Protein 3WZ3 (pdb70)

Organism: NCBI:txid2492

Structure (mmCIF, N/CA/C/O backbone):
data_3WZ3
#
_entry.id   3WZ3
#
_cell.length_a   67.757
_cell.length_b   67.757
_cell.length_c   73.623
_cell.angle_alpha   90.00
_cell.angle_beta   90.00
_cell.angle_gamma   90.00
#
_symmetry.space_group_name_H-M   'P 43 21 2'
#
loop_
_entity.id
_entity.type
_entity.pdbx_description
1 polymer 'TraM protein'
2 non-polymer 'SULFATE ION'
3 water water
#
loop_
_atom_site.group_PDB
_atom_site.id
_atom_site.type_symbol
_atom_site.label_atom_id
_atom_site.label_alt_id
_atom_site.label_comp_id
_atom_site.label_asym_id
_atom_site.label_entity_id
_atom_site.label_seq_id
_atom_site.pdbx_PDB_ins_code
_atom_site.Cartn_x
_atom_site.Cartn_y
_atom_site.Cartn_z
_atom_site.occupancy
_atom_site.B_iso_or_equiv
_atom_site.auth_seq_id
_atom_site.auth_comp_id
_atom_site.auth_asym_id
_atom_site.auth_atom_id
_atom_site.pdbx_PDB_model_num
ATOM 9 N N . TRP A 1 5 ? 27.292 34.001 26.386 1.00 15.54 91 TRP A N 1
ATOM 10 C CA . TRP A 1 5 ? 25.915 34.491 26.219 1.00 10.00 91 TRP A CA 1
ATOM 11 C C . TRP A 1 5 ? 25.796 35.540 25.113 1.00 8.99 91 TRP A C 1
ATOM 12 O O . TRP A 1 5 ? 25.244 36.627 25.304 1.00 9.84 91 TRP A O 1
ATOM 23 N N . SER A 1 6 ? 26.317 35.195 23.950 1.00 9.22 92 SER A N 1
ATOM 24 C CA . SER A 1 6 ? 26.132 36.037 22.783 1.00 11.19 92 SER A CA 1
ATOM 25 C C . SER A 1 6 ? 24.744 35.795 22.222 1.00 10.24 92 SER A C 1
ATOM 26 O O . SER A 1 6 ? 24.067 34.817 22.587 1.00 8.75 92 SER A O 1
ATOM 29 N N . GLN A 1 7 ? 24.299 36.650 21.310 1.00 10.50 93 GLN A N 1
ATOM 30 C CA . GLN A 1 7 ? 23.001 36.398 20.718 1.00 7.96 93 GLN A CA 1
ATOM 31 C C . GLN A 1 7 ? 22.996 35.109 19.926 1.00 10.68 93 GLN A C 1
ATOM 32 O O . GLN A 1 7 ? 21.966 34.434 19.860 1.00 9.17 93 GLN A O 1
ATOM 38 N N . ASN A 1 8 ? 24.123 34.740 19.337 1.00 8.54 94 ASN A N 1
ATOM 39 C CA . ASN A 1 8 ? 24.183 33.443 18.680 1.00 9.90 94 ASN A CA 1
ATOM 40 C C . ASN A 1 8 ? 24.031 32.262 19.642 1.00 8.47 94 ASN A C 1
ATOM 41 O O . ASN A 1 8 ? 23.386 31.268 19.309 1.00 10.17 94 ASN A O 1
ATOM 46 N N . ASP A 1 9 ? 24.618 32.362 20.831 1.00 8.66 95 ASP A N 1
ATOM 47 C CA . ASP A 1 9 ? 24.420 31.350 21.852 1.00 8.33 95 ASP A CA 1
ATOM 48 C C . ASP A 1 9 ? 22.945 31.238 22.231 1.00 6.67 95 ASP A C 1
ATOM 49 O O . ASP A 1 9 ? 22.404 30.132 22.386 1.00 6.94 95 ASP A O 1
ATOM 54 N N . ALA A 1 10 ? 22.298 32.389 22.391 1.00 6.08 96 ALA A N 1
ATOM 55 C CA . ALA A 1 10 ? 20.876 32.379 22.745 1.00 4.67 96 ALA A CA 1
ATOM 56 C C . ALA A 1 10 ? 20.030 31.819 21.603 1.00 6.45 96 ALA A C 1
ATOM 57 O O . ALA A 1 10 ? 19.091 31.046 21.838 1.00 5.81 96 ALA A O 1
ATOM 67 N N . ALA A 1 12 ? 20.842 29.557 19.407 1.00 6.48 98 ALA A N 1
ATOM 68 C CA . ALA A 1 12 ? 21.033 28.109 19.437 1.00 7.07 98 ALA A CA 1
ATOM 69 C C . ALA A 1 12 ? 20.252 27.458 20.596 1.00 7.29 98 ALA A C 1
ATOM 70 O O . ALA A 1 12 ? 19.657 26.403 20.426 1.00 7.49 98 ALA A O 1
ATOM 72 N N . PHE A 1 13 ? 20.238 28.095 21.766 1.00 5.18 99 PHE A N 1
ATOM 73 C CA . PHE A 1 13 ? 19.473 27.588 22.909 1.00 6.83 99 PHE A CA 1
ATOM 74 C C . PHE A 1 13 ? 17.995 27.463 22.521 1.00 5.87 99 PHE A C 1
ATOM 75 O O . PHE A 1 13 ? 17.351 26.460 22.798 1.00 6.54 99 PHE A O 1
ATOM 83 N N . GLY A 1 14 ? 17.453 28.478 21.853 1.00 5.11 100 GLY A N 1
ATOM 84 C CA . GLY A 1 14 ? 16.058 28.437 21.457 1.00 5.90 100 GLY A CA 1
ATOM 85 C C . GLY A 1 14 ? 15.753 27.390 20.412 1.00 6.36 100 GLY A C 1
ATOM 86 O O . GLY A 1 14 ? 14.729 26.706 20.504 1.00 7.05 100 GLY A O 1
ATOM 87 N N . SER A 1 15 ? 16.621 27.247 19.417 1.00 6.64 101 SER A N 1
ATOM 88 C CA . SER A 1 15 ? 16.339 26.250 18.381 1.00 7.54 101 SER A CA 1
ATOM 89 C C . SER A 1 15 ? 16.458 24.837 18.942 1.00 8.77 101 SER A C 1
ATOM 90 O O . SER A 1 15 ? 15.673 23.958 18.563 1.00 10.70 101 SER A O 1
ATOM 93 N N . GLN A 1 16 ? 17.403 24.624 19.849 1.00 6.72 102 GLN A N 1
ATOM 94 C CA . GLN A 1 16 ? 17.539 23.326 20.521 1.00 9.22 102 GLN A CA 1
ATOM 95 C C . GLN A 1 16 ? 16.287 23.015 21.337 1.00 7.92 102 GLN A C 1
ATOM 96 O O . GLN A 1 16 ? 15.776 21.887 21.302 1.00 8.69 102 GLN A O 1
ATOM 102 N N . ALA A 1 17 ? 15.775 24.006 22.063 1.00 6.64 103 ALA A N 1
ATOM 103 C CA . ALA A 1 17 ? 14.548 23.824 22.826 1.00 6.33 103 ALA A CA 1
ATOM 104 C C . ALA A 1 17 ? 13.377 23.459 21.936 1.00 7.19 103 ALA A C 1
ATOM 105 O O . ALA A 1 17 ? 12.603 22.566 22.276 1.00 7.72 103 ALA A O 1
ATOM 107 N N . LEU A 1 18 ? 13.216 24.155 20.810 1.00 6.67 104 LEU A N 1
ATOM 108 C CA . LEU A 1 18 ? 12.115 23.838 19.903 1.00 6.23 104 LEU A CA 1
ATOM 109 C C . LEU A 1 18 ? 12.233 22.425 19.347 1.00 9.00 104 LEU A C 1
ATOM 110 O O . LEU A 1 18 ? 11.228 21.718 19.218 1.00 9.86 104 LEU A O 1
ATOM 115 N N . ALA A 1 19 ? 13.447 22.007 19.008 1.00 7.51 105 ALA A N 1
ATOM 116 C CA . ALA A 1 19 ? 13.638 20.646 18.495 1.00 9.75 105 ALA A CA 1
ATOM 117 C C . ALA A 1 19 ? 13.171 19.612 19.510 1.00 9.50 105 ALA A C 1
ATOM 118 O O . ALA A 1 19 ? 12.457 18.653 19.182 1.00 11.94 105 ALA A O 1
ATOM 120 N N . THR A 1 20 ? 13.582 19.784 20.755 1.00 8.89 106 THR A N 1
ATOM 121 C CA . THR A 1 20 ? 13.182 18.867 21.809 1.00 9.61 106 THR A CA 1
ATOM 122 C C . THR A 1 20 ? 11.690 18.957 22.106 1.00 9.46 106 THR A C 1
ATOM 123 O O . THR A 1 20 ? 11.027 17.938 22.341 1.00 10.59 106 THR A O 1
ATOM 127 N N . ALA A 1 21 ? 11.144 20.173 22.094 1.00 6.61 107 ALA A N 1
ATOM 128 C CA . ALA A 1 21 ? 9.768 20.379 22.496 1.00 6.38 107 ALA A CA 1
ATOM 129 C C . ALA A 1 21 ? 8.763 19.705 21.571 1.00 8.30 107 ALA A C 1
ATOM 130 O O . ALA A 1 21 ? 7.703 19.269 22.017 1.00 6.93 107 ALA A O 1
ATOM 132 N N . PHE A 1 22 ? 9.093 19.625 20.283 1.00 7.07 108 PHE A N 1
ATOM 133 C CA . PHE A 1 22 ? 8.110 19.191 19.301 1.00 5.37 108 PHE A CA 1
ATOM 134 C C . PHE A 1 22 ? 8.479 17.922 18.541 1.00 6.24 108 PHE A C 1
ATOM 135 O O . PHE A 1 22 ? 7.856 17.591 17.548 1.00 6.41 108 PHE A O 1
ATOM 143 N N . ASN A 1 23 ? 9.453 17.185 19.067 1.00 6.53 109 ASN A N 1
ATOM 144 C CA . ASN A 1 23 ? 9.709 15.807 18.652 1.00 6.79 109 ASN A CA 1
ATOM 145 C C . ASN A 1 23 ? 9.427 14.865 19.807 1.00 7.26 109 ASN A C 1
ATOM 146 O O . ASN A 1 23 ? 10.247 14.700 20.697 1.00 9.65 109 ASN A O 1
ATOM 151 N N . LEU A 1 24 ? 8.234 14.283 19.783 1.00 7.03 110 LEU A N 1
ATOM 152 C CA . LEU A 1 24 ? 7.706 13.538 20.916 1.00 6.41 110 LEU A CA 1
ATOM 153 C C . LEU A 1 24 ? 7.327 12.132 20.491 1.00 9.09 110 LEU A C 1
ATOM 154 O O . LEU A 1 24 ? 6.799 11.901 19.394 1.00 9.17 110 LEU A O 1
ATOM 159 N N . ASP A 1 25 ? 7.585 11.196 21.393 1.00 8.29 111 ASP A N 1
ATOM 160 C CA . ASP A 1 25 ? 7.342 9.782 21.137 1.00 9.19 111 ASP A CA 1
ATOM 161 C C . ASP A 1 25 ? 6.023 9.344 21.778 1.00 7.50 111 ASP A C 1
ATOM 162 O O . ASP A 1 25 ? 5.721 9.739 22.905 1.00 8.12 111 ASP A O 1
ATOM 167 N N . PHE A 1 26 ? 5.244 8.501 21.090 1.00 9.45 112 PHE A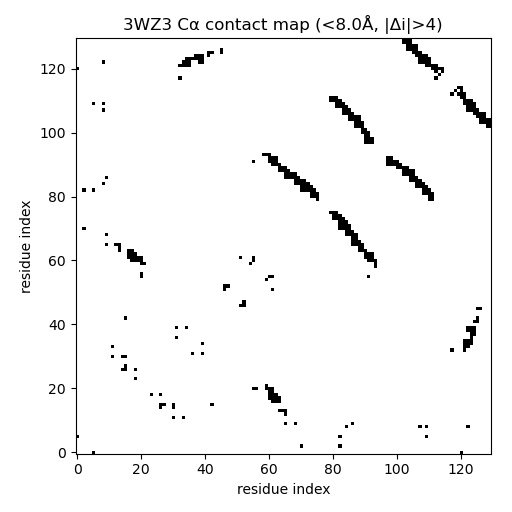 N 1
ATOM 168 C CA . PHE A 1 26 ? 3.922 8.152 21.629 1.00 9.44 112 PHE A CA 1
ATOM 169 C C . PHE A 1 26 ? 3.961 7.391 22.958 1.00 10.02 112 PHE A C 1
ATOM 170 O O . PHE A 1 26 ? 2.979 7.405 23.703 1.00 12.19 112 PHE A O 1
ATOM 178 N N . VAL A 1 27 ? 5.097 6.754 23.256 1.00 8.55 113 VAL A N 1
ATOM 179 C CA . VAL A 1 27 ? 5.264 6.078 24.534 1.00 8.84 113 VAL A CA 1
ATOM 180 C C . VAL A 1 27 ? 5.846 7.017 25.595 1.00 9.69 113 VAL A C 1
ATOM 181 O O . VAL A 1 27 ? 5.321 7.096 26.706 1.00 12.64 113 VAL A O 1
ATOM 185 N N . HIS A 1 28 ? 6.908 7.750 25.245 1.00 6.55 114 HIS A N 1
ATOM 186 C CA . HIS A 1 28 ? 7.680 8.486 26.239 1.00 6.21 114 HIS A CA 1
ATOM 187 C C . HIS A 1 28 ? 7.420 9.981 26.306 1.00 7.53 114 HIS A C 1
ATOM 188 O O . HIS A 1 28 ? 8.120 10.679 27.023 1.00 7.98 114 HIS A O 1
ATOM 195 N N . TYR A 1 29 ? 6.400 10.452 25.590 1.00 7.50 115 TYR A N 1
ATOM 196 C CA . TYR A 1 29 ? 6.153 11.906 25.515 1.00 6.46 115 TYR A CA 1
ATOM 197 C C . TYR A 1 29 ? 6.036 12.627 26.872 1.00 8.73 115 TYR A C 1
ATOM 198 O O . TYR A 1 29 ? 6.530 13.749 27.024 1.00 8.36 115 TYR A O 1
ATOM 207 N N . ARG A 1 30 ? 5.418 12.007 27.872 1.00 9.58 116 ARG A N 1
ATOM 208 C CA . ARG A 1 30 ? 5.297 12.682 29.178 1.00 8.21 116 ARG A CA 1
ATOM 209 C C . ARG A 1 30 ? 6.651 12.931 29.828 1.00 9.70 116 ARG A C 1
ATOM 210 O O . ARG A 1 30 ? 6.892 13.979 30.444 1.00 11.64 116 ARG A O 1
ATOM 218 N N . SER A 1 31 ? 7.552 11.969 29.691 1.00 8.06 117 SER A N 1
ATOM 219 C CA . SER A 1 31 ? 8.877 12.073 30.262 1.00 8.50 117 SER A CA 1
ATOM 220 C C . SER A 1 31 ? 9.730 13.060 29.448 1.00 8.98 117 SER A C 1
ATOM 221 O O . SER A 1 31 ? 10.519 13.832 29.998 1.00 9.11 117 SER A O 1
ATOM 224 N N . GLN A 1 32 ? 9.544 13.051 28.135 1.00 6.52 118 GLN A N 1
ATOM 225 C CA . GLN A 1 32 ? 10.226 14.033 27.299 1.00 7.05 118 GLN A CA 1
ATOM 226 C C . GLN A 1 32 ? 9.812 15.437 27.689 1.00 8.10 118 GLN A C 1
ATOM 227 O O . GLN A 1 32 ? 10.660 16.321 27.846 1.00 9.12 118 GLN A O 1
ATOM 233 N N . ILE A 1 33 ? 8.510 15.642 27.855 1.00 7.84 119 ILE A N 1
ATOM 234 C CA . ILE A 1 33 ? 8.005 16.974 28.219 1.00 8.99 119 ILE A CA 1
ATOM 235 C C . ILE A 1 33 ? 8.523 17.449 29.580 1.00 7.90 119 ILE A C 1
ATOM 236 O O . ILE A 1 33 ? 9.056 18.568 29.696 1.00 9.18 119 ILE A O 1
ATOM 241 N N . SER A 1 34 ? 8.437 16.628 30.616 1.00 8.12 120 SER A N 1
ATOM 242 C CA A SER A 1 34 ? 8.922 17.032 31.931 0.50 8.04 120 SER A CA 1
ATOM 243 C CA B SER A 1 34 ? 8.921 17.030 31.923 0.50 8.03 120 SER A CA 1
ATOM 244 C C . SER A 1 34 ? 10.416 17.343 31.914 1.00 10.57 120 SER A C 1
ATOM 245 O O . SER A 1 34 ? 10.872 18.250 32.603 1.00 9.88 120 SER A O 1
ATOM 250 N N . SER A 1 35 ? 11.172 16.603 31.105 1.00 10.60 121 SER A N 1
ATOM 251 C CA . SER A 1 35 ? 12.620 16.790 31.011 1.00 9.70 121 SER A CA 1
ATOM 252 C C . SER A 1 35 ? 12.991 18.125 30.369 1.00 9.80 121 SER A C 1
ATOM 253 O O . SER A 1 35 ? 14.128 18.552 30.473 1.00 9.94 121 SER A O 1
ATOM 256 N N . LEU A 1 36 ? 12.031 18.791 29.724 1.00 9.15 122 LEU A N 1
ATOM 257 C CA . LEU A 1 36 ? 12.287 20.068 29.047 1.00 9.57 122 LEU A CA 1
ATOM 258 C C . LEU A 1 36 ? 12.143 21.264 29.984 1.00 7.34 122 LEU A C 1
ATOM 259 O O . LEU A 1 36 ? 1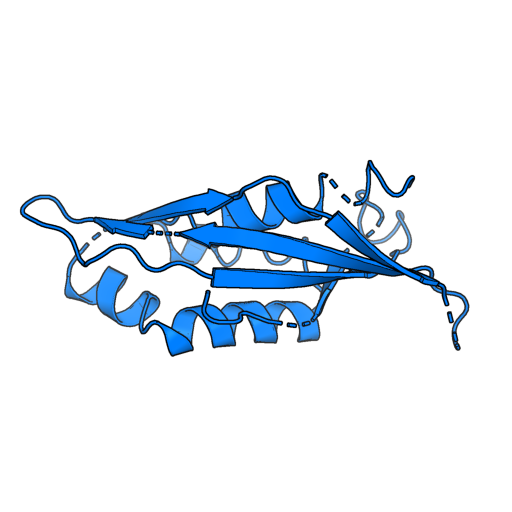2.535 22.391 29.659 1.00 6.66 122 LEU A O 1
ATOM 264 N N . SER A 1 37 ? 11.573 21.042 31.161 1.00 6.89 123 SER A N 1
ATOM 265 C CA A SER A 1 37 ? 11.297 22.133 32.093 0.50 6.57 123 SER A CA 1
ATOM 266 C CA B SER A 1 37 ? 11.283 22.176 32.020 0.50 6.56 123 SER A CA 1
ATOM 267 C C . SER A 1 37 ? 12.503 23.049 32.386 1.00 7.68 123 SER A C 1
ATOM 268 O O . SER A 1 37 ? 12.345 24.256 32.546 1.00 5.46 123 SER A O 1
ATOM 273 N N . PRO A 1 38 ? 13.731 22.470 32.473 1.00 6.27 124 PRO A N 1
ATOM 274 C CA . PRO A 1 38 ? 14.864 23.359 32.782 1.00 6.57 124 PRO A CA 1
ATOM 275 C C . PRO A 1 38 ? 15.108 24.437 31.729 1.00 5.63 124 PRO A C 1
ATOM 276 O O . PRO A 1 38 ? 15.792 25.445 32.015 1.00 6.50 124 PRO A O 1
ATOM 280 N N . ARG A 1 39 ? 14.573 24.258 30.527 1.00 5.27 125 ARG A N 1
ATOM 281 C CA . ARG A 1 39 ? 14.802 25.234 29.451 1.00 5.34 125 ARG A CA 1
ATOM 282 C C . ARG A 1 39 ? 13.839 26.413 29.543 1.00 5.17 125 ARG A C 1
ATOM 283 O O . ARG A 1 39 ? 13.956 27.368 28.768 1.00 5.06 125 ARG A O 1
ATOM 291 N N . PHE A 1 40 ? 12.898 26.372 30.485 1.00 4.84 126 PHE A N 1
ATOM 292 C CA . PHE A 1 40 ? 11.809 27.364 30.550 1.00 4.89 126 PHE A CA 1
ATOM 293 C C . PHE A 1 40 ? 11.661 27.945 31.946 1.00 5.70 126 PHE A C 1
ATOM 294 O O . PHE A 1 40 ? 11.938 27.244 32.924 1.00 6.83 126 PHE A O 1
ATOM 302 N N . SER A 1 41 ? 11.203 29.196 32.061 1.00 4.47 127 SER A N 1
ATOM 303 C CA . SER A 1 41 ? 10.579 29.609 33.310 1.00 5.25 127 SER A CA 1
ATOM 304 C C . SER A 1 41 ? 9.187 28.971 33.341 1.00 5.86 127 SER A C 1
ATOM 305 O O . SER A 1 41 ? 8.681 28.507 32.318 1.00 5.13 127 SER A O 1
ATOM 308 N N . ASP A 1 42 ? 8.519 29.004 34.489 1.00 7.22 128 ASP A N 1
ATOM 309 C CA . ASP A 1 42 ? 7.203 28.376 34.537 1.00 7.39 128 ASP A CA 1
ATOM 310 C C . ASP A 1 42 ? 6.180 29.116 33.663 1.00 6.49 128 ASP A C 1
ATOM 311 O O . ASP A 1 42 ? 5.306 28.491 33.058 1.00 6.34 128 ASP A O 1
ATOM 316 N N . GLU A 1 43 ? 6.289 30.444 33.564 1.00 7.26 129 GLU A N 1
ATOM 317 C CA . GLU A 1 43 ? 5.444 31.177 32.616 1.00 9.22 129 GLU A CA 1
ATOM 318 C C . GLU A 1 43 ? 5.761 30.813 31.163 1.00 6.78 129 GLU A C 1
ATOM 319 O O . GLU A 1 43 ? 4.856 30.726 30.318 1.00 8.30 129 GLU A O 1
ATOM 325 N N . GLY A 1 44 ? 7.031 30.588 30.856 1.00 4.89 130 GLY A N 1
ATOM 326 C CA . GLY A 1 44 ? 7.416 30.170 29.528 1.00 7.32 130 GLY A CA 1
ATOM 327 C C . GLY A 1 44 ? 6.822 28.807 29.206 1.00 6.59 130 GLY A C 1
ATOM 328 O O . GLY A 1 44 ? 6.314 28.567 28.107 1.00 6.79 130 GLY A O 1
ATOM 329 N N . PHE A 1 45 ? 6.889 27.904 30.182 1.00 5.33 131 PHE A N 1
ATOM 330 C CA . PHE A 1 45 ? 6.401 26.548 29.986 1.00 4.92 131 PHE A CA 1
ATOM 331 C C . PHE A 1 45 ? 4.887 26.556 29.712 1.00 4.52 131 PHE A C 1
ATOM 332 O O . PHE A 1 45 ? 4.389 25.740 28.940 1.00 5.05 131 PHE A O 1
ATOM 340 N N . ALA A 1 46 ? 4.168 27.481 30.332 1.00 5.39 132 ALA A N 1
ATOM 341 C CA . ALA A 1 46 ? 2.745 27.620 30.042 1.00 6.96 132 ALA A CA 1
ATOM 342 C C . ALA A 1 46 ? 2.483 27.896 28.574 1.00 6.51 132 ALA A C 1
ATOM 343 O O . ALA A 1 46 ? 1.474 27.427 28.026 1.00 6.93 132 ALA A O 1
ATOM 345 N N . GLY A 1 47 ? 3.358 28.655 27.916 1.00 5.85 133 GLY A N 1
ATOM 346 C CA . GLY A 1 47 ? 3.199 28.903 26.493 1.00 5.68 133 GLY A CA 1
ATOM 347 C C . GLY A 1 47 ? 3.407 27.652 25.657 1.00 6.61 133 GLY A C 1
ATOM 348 O O . GLY A 1 47 ? 2.739 27.470 24.633 1.00 7.13 133 GLY A O 1
ATOM 349 N N . TYR A 1 48 ? 4.327 26.794 26.077 1.00 6.25 134 TYR A N 1
ATOM 350 C CA . TYR A 1 48 ? 4.507 25.490 25.430 1.00 5.43 134 TYR A CA 1
ATOM 351 C C . TYR A 1 48 ? 3.247 24.625 25.615 1.00 6.57 134 TYR A C 1
ATOM 352 O O . TYR A 1 48 ? 2.755 24.033 24.666 1.00 5.51 134 TYR A O 1
ATOM 361 N N . VAL A 1 49 ? 2.715 24.565 26.834 1.00 5.83 135 VAL A N 1
ATOM 362 C CA . VAL A 1 49 ? 1.516 23.779 27.092 1.00 6.14 135 VAL A CA 1
ATOM 363 C C . VAL A 1 49 ? 0.358 24.306 26.242 1.00 6.76 135 VAL A C 1
ATOM 364 O O . VAL A 1 49 ? -0.394 23.516 25.662 1.00 8.04 135 VAL A O 1
ATOM 368 N N . ASN A 1 50 ? 0.212 25.628 26.148 1.00 6.98 136 ASN A N 1
ATOM 369 C CA . ASN A 1 50 ? -0.797 26.227 25.272 1.00 7.65 136 ASN A CA 1
ATOM 370 C C . ASN A 1 50 ? -0.630 25.812 23.814 1.00 9.00 136 ASN A C 1
ATOM 371 O O . ASN A 1 50 ? -1.634 25.514 23.145 1.00 9.59 136 ASN A O 1
ATOM 376 N N . ALA A 1 51 ? 0.610 25.804 23.318 1.00 8.42 137 ALA A N 1
ATOM 377 C CA . ALA A 1 51 ? 0.871 25.415 21.931 1.00 9.12 137 ALA A CA 1
ATOM 378 C C . ALA A 1 51 ? 0.487 23.950 21.675 1.00 8.35 137 ALA A C 1
ATOM 379 O O . ALA A 1 51 ? -0.086 23.612 20.625 1.00 9.73 137 ALA A O 1
ATOM 381 N N . LEU A 1 52 ? 0.791 23.075 22.632 1.00 6.65 138 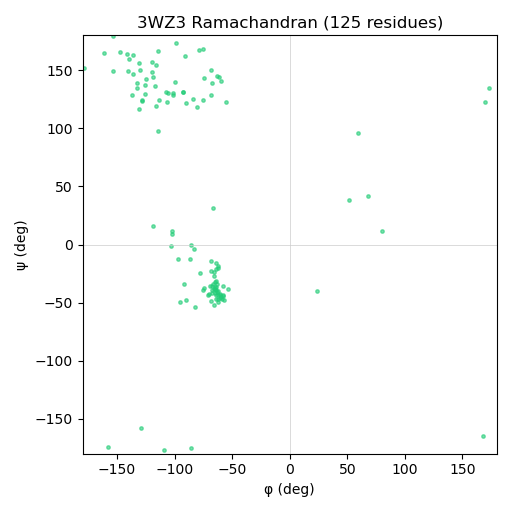LEU A N 1
ATOM 382 C CA . LEU A 1 52 ? 0.398 21.680 22.501 1.00 6.91 138 LEU A CA 1
ATOM 383 C C . LEU A 1 52 ? -1.134 21.587 22.448 1.00 8.07 138 LEU A C 1
ATOM 384 O O . LEU A 1 52 ? -1.689 20.909 21.583 1.00 10.83 138 LEU A O 1
ATOM 389 N N . GLN A 1 53 ? -1.819 22.281 23.349 1.00 7.34 139 GLN A N 1
ATOM 390 C CA . GLN A 1 53 ? -3.286 22.219 23.390 1.00 9.28 139 GLN A CA 1
ATOM 391 C C . GLN A 1 53 ? -3.927 22.785 22.127 1.00 9.20 139 GLN A C 1
ATOM 392 O O . GLN A 1 53 ? -4.952 22.272 21.633 1.00 9.65 139 GLN A O 1
ATOM 398 N N . ALA A 1 54 ? -3.336 23.835 21.575 1.00 7.65 140 ALA A N 1
ATOM 399 C CA . ALA A 1 54 ? -3.960 24.486 20.426 1.00 9.27 140 ALA A CA 1
ATOM 400 C C . ALA A 1 54 ? -3.999 23.570 19.210 1.00 9.62 140 ALA A C 1
ATOM 401 O O . ALA A 1 54 ? -4.864 23.740 18.345 1.00 14.81 140 ALA A O 1
ATOM 403 N N . SER A 1 55 ? -3.053 22.637 19.131 1.00 9.14 141 SER A N 1
ATOM 404 C CA . SER A 1 55 ? -3.050 21.622 18.072 1.00 8.88 141 SER A CA 1
ATOM 405 C C . SER A 1 55 ? -3.546 20.252 18.534 1.00 11.55 141 SER A C 1
ATOM 406 O O . SER A 1 55 ? -3.378 19.265 17.819 1.00 12.49 141 SER A O 1
ATOM 409 N N . ASN A 1 56 ? -4.139 20.202 19.724 1.00 9.52 142 ASN A N 1
ATOM 410 C CA . ASN A 1 56 ? -4.659 18.959 20.286 1.00 8.94 142 ASN A CA 1
ATOM 411 C C . ASN A 1 56 ? -3.620 17.845 20.263 1.00 8.44 142 ASN A C 1
ATOM 412 O O . ASN A 1 56 ? -3.938 16.674 20.033 1.00 9.69 142 ASN A O 1
ATOM 417 N N . ILE A 1 57 ? -2.365 18.197 20.533 1.00 8.56 143 ILE A N 1
ATOM 418 C CA . ILE A 1 57 ? -1.276 17.223 20.424 1.00 8.23 143 ILE A CA 1
ATOM 419 C C . ILE A 1 57 ? -1.338 16.073 21.412 1.00 10.20 143 ILE A C 1
ATOM 420 O O . ILE A 1 57 ? -1.243 14.919 21.009 1.00 8.43 143 ILE A O 1
ATOM 425 N N . LEU A 1 58 ? -1.471 16.374 22.698 1.00 7.87 144 LEU A N 1
ATOM 426 C CA . LEU A 1 58 ? -1.354 15.335 23.710 1.00 8.99 144 LEU A CA 1
ATOM 427 C C . LEU A 1 58 ? -2.470 14.317 23.588 1.00 10.31 144 LEU A C 1
ATOM 428 O O . LEU A 1 58 ? -2.227 13.124 23.713 1.00 10.81 144 LEU A O 1
ATOM 433 N N . GLU A 1 59 ? -3.688 14.789 23.345 1.00 10.32 145 GLU A N 1
ATOM 434 C CA . GLU A 1 59 ? -4.806 13.870 23.203 1.00 14.15 145 GLU A CA 1
ATOM 435 C C . GLU A 1 59 ? -4.641 13.001 21.976 1.00 11.06 145 GLU A C 1
ATOM 436 O O . GLU A 1 59 ? -4.958 11.819 22.009 1.00 13.23 145 GLU A O 1
ATOM 442 N N . THR A 1 60 ? -4.135 13.571 20.886 1.00 8.78 146 THR A N 1
ATOM 443 C CA . THR A 1 60 ? -3.947 12.799 19.660 1.00 7.54 146 THR A CA 1
ATOM 444 C C . THR A 1 60 ? -2.816 11.781 19.813 1.00 11.27 146 THR A C 1
ATOM 445 O O . THR A 1 60 ? -2.940 10.632 19.382 1.00 10.65 146 THR A O 1
ATOM 449 N N . ILE A 1 61 ? -1.713 12.186 20.432 1.00 9.64 147 ILE A N 1
ATOM 450 C CA . ILE A 1 61 ? -0.624 11.259 20.709 1.00 9.27 147 ILE A CA 1
ATOM 451 C C . ILE A 1 61 ? -1.142 10.091 21.539 1.00 9.87 147 ILE A C 1
ATOM 452 O O . ILE A 1 61 ? -0.880 8.925 21.206 1.00 13.24 147 ILE A O 1
ATOM 457 N N . LYS A 1 62 ? -1.883 10.392 22.597 1.00 11.50 148 LYS A N 1
ATOM 458 C CA . LYS A 1 62 ? -2.357 9.340 23.503 1.00 14.16 148 LYS A CA 1
ATOM 459 C C . LYS A 1 62 ? -3.393 8.431 22.854 1.00 15.74 148 LYS A C 1
ATOM 460 O O . LYS A 1 62 ? -3.289 7.204 22.926 1.00 19.29 148 LYS A O 1
ATOM 466 N N . LYS A 1 63 ? -4.393 9.023 22.223 1.00 12.61 149 LYS A N 1
ATOM 467 C CA . LYS A 1 63 ? -5.494 8.232 21.682 1.00 14.78 149 LYS A CA 1
ATOM 468 C C . LYS A 1 63 ? -5.134 7.489 20.409 1.00 15.92 149 LYS A C 1
ATOM 469 O O . LYS A 1 63 ? -5.541 6.335 20.229 1.00 16.08 149 LYS A O 1
ATOM 475 N N . GLU A 1 64 ? -4.363 8.130 19.535 1.00 13.14 150 GLU A N 1
ATOM 476 C CA . GLU A 1 64 ? -4.080 7.565 18.215 1.00 11.82 150 GLU A CA 1
ATOM 477 C C . GLU A 1 64 ? -2.697 6.952 18.069 1.00 13.01 150 GLU A C 1
ATOM 478 O O . GLU A 1 64 ? -2.354 6.421 16.999 1.00 12.91 150 GLU A O 1
ATOM 484 N N . LYS A 1 65 ? -1.910 7.020 19.140 1.00 10.46 151 LYS A N 1
ATOM 485 C CA . LYS A 1 65 ? -0.599 6.365 19.167 1.00 11.51 151 LYS A CA 1
ATOM 486 C C . LYS A 1 65 ? 0.289 6.903 18.058 1.00 12.40 151 LYS A C 1
ATOM 487 O O . LYS A 1 65 ? 0.899 6.153 17.285 1.00 15.20 151 LYS A O 1
ATOM 501 N N . ASN A 1 67 ? 3.388 9.671 16.857 1.00 10.51 153 ASN A N 1
ATOM 502 C CA . ASN A 1 67 ? 4.515 10.479 17.274 1.00 8.75 153 ASN A CA 1
ATOM 503 C C . ASN A 1 67 ? 4.326 11.878 16.720 1.00 9.09 153 ASN A C 1
ATOM 504 O O . ASN A 1 67 ? 3.627 12.059 15.727 1.00 11.29 153 ASN A O 1
ATOM 509 N N . LEU A 1 68 ? 4.944 12.865 17.360 1.00 7.52 154 LEU A N 1
ATOM 510 C CA . LEU A 1 68 ? 5.016 14.210 16.796 1.00 7.22 154 LEU A CA 1
ATOM 511 C C . LEU A 1 68 ? 6.423 14.429 16.284 1.00 7.59 154 LEU A C 1
ATOM 512 O O . LEU A 1 68 ? 7.390 14.163 17.000 1.00 7.85 154 LEU A O 1
ATOM 517 N N . THR A 1 69 ? 6.538 14.898 15.044 1.00 8.08 155 THR A N 1
ATOM 518 C CA . THR A 1 69 ? 7.825 15.220 14.453 1.00 9.34 155 THR A CA 1
ATOM 519 C C . THR A 1 69 ? 7.822 16.694 14.084 1.00 8.56 155 THR A C 1
ATOM 520 O O . THR A 1 69 ? 6.781 17.253 13.769 1.00 8.98 155 THR A O 1
ATOM 524 N N . ALA A 1 70 ? 8.984 17.327 14.146 1.00 7.76 156 ALA A N 1
ATOM 525 C CA . ALA A 1 70 ? 9.061 18.741 13.793 1.00 7.71 156 ALA A CA 1
ATOM 526 C C . ALA A 1 70 ? 10.434 19.126 13.312 1.00 7.76 156 ALA A C 1
ATOM 527 O O . ALA A 1 70 ? 11.445 18.584 13.780 1.00 10.00 156 ALA A O 1
ATOM 529 N N . THR A 1 71 ? 10.448 20.109 12.417 1.00 9.07 157 THR A N 1
ATOM 530 C CA . THR A 1 71 ? 11.690 20.675 11.917 1.00 10.17 157 THR A CA 1
ATOM 531 C C . THR A 1 71 ? 11.650 22.180 12.132 1.00 8.83 157 THR A C 1
ATOM 532 O O . THR A 1 71 ? 10.681 22.834 11.760 1.00 9.58 157 THR A O 1
ATOM 536 N N . THR A 1 72 ? 12.712 22.712 12.730 1.00 9.64 158 THR A N 1
ATOM 537 C CA . THR A 1 72 ? 12.827 24.145 12.992 1.00 9.42 158 THR A CA 1
ATOM 538 C C . THR A 1 72 ? 13.730 24.754 11.938 1.00 12.12 158 THR A C 1
ATOM 539 O O . THR A 1 72 ? 14.841 24.258 11.696 1.00 12.86 158 THR A O 1
ATOM 543 N N . GLY A 1 73 ? 13.248 25.820 11.299 1.00 9.74 159 GLY A N 1
ATOM 544 C CA . GLY A 1 73 ? 14.021 26.493 10.270 1.00 12.09 159 GLY A CA 1
ATOM 545 C C . GLY A 1 73 ? 14.961 27.519 10.847 1.00 12.09 159 GLY A C 1
ATOM 546 O O . GLY A 1 73 ? 15.103 27.678 12.059 1.00 12.96 159 GLY A O 1
ATOM 547 N N . ALA A 1 74 ? 15.621 28.243 9.956 1.00 12.76 160 ALA A N 1
ATOM 548 C CA . ALA A 1 74 ? 16.529 29.279 10.405 1.00 13.48 160 ALA A CA 1
ATOM 549 C C . ALA A 1 74 ? 15.756 30.427 11.048 1.00 11.75 160 ALA A C 1
ATOM 550 O O . ALA A 1 74 ? 14.831 30.975 10.472 1.00 13.90 160 ALA A O 1
ATOM 552 N N . GLY A 1 75 ? 16.177 30.784 12.245 1.00 10.89 161 GLY A N 1
ATOM 553 C CA . GLY A 1 75 ? 15.516 31.821 13.004 1.00 12.58 161 GLY A CA 1
ATOM 554 C C . GLY A 1 75 ? 16.224 33.150 12.894 1.00 8.75 161 GLY A C 1
ATOM 555 O O . GLY A 1 75 ? 17.288 33.267 12.282 1.00 9.89 161 GLY A O 1
ATOM 556 N N . VAL A 1 76 ? 15.586 34.162 13.466 1.00 6.13 162 VAL A N 1
ATOM 557 C CA . VAL A 1 76 ? 16.133 35.517 13.480 1.00 6.13 162 VAL A CA 1
ATOM 558 C C . VAL A 1 76 ? 15.883 36.206 14.818 1.00 7.27 162 VAL A C 1
ATOM 559 O O . VAL A 1 76 ? 14.875 35.942 15.502 1.00 6.72 162 VAL A O 1
ATOM 563 N N . LEU A 1 77 ? 16.797 37.091 15.196 1.00 7.26 163 LEU A N 1
ATOM 564 C CA . LEU A 1 77 ? 16.585 37.982 16.324 1.00 5.98 163 LEU A CA 1
ATOM 565 C C . LEU A 1 77 ? 15.628 39.107 15.951 1.00 6.67 163 LEU A C 1
ATOM 566 O O . LEU A 1 77 ? 15.843 39.820 14.951 1.00 8.77 163 LEU A O 1
ATOM 571 N N . VAL A 1 78 ? 14.557 39.252 16.718 1.00 4.75 164 VAL A N 1
ATOM 572 C CA . VAL A 1 78 ? 13.642 40.380 16.560 1.00 6.25 164 VAL A CA 1
ATOM 573 C C . VAL A 1 78 ? 14.207 41.595 17.301 1.00 7.11 164 VAL A C 1
ATOM 574 O O . VAL A 1 78 ? 14.399 42.658 16.704 1.00 8.37 164 VAL A O 1
ATOM 578 N N . ARG A 1 79 ? 14.511 41.427 18.584 1.00 6.10 165 ARG A N 1
ATOM 579 C CA . ARG A 1 79 ? 15.029 42.502 19.420 1.00 5.33 165 ARG A CA 1
ATOM 580 C C . ARG A 1 79 ? 15.687 41.908 20.650 1.00 5.39 165 ARG A C 1
ATOM 581 O O . ARG A 1 79 ? 15.514 40.717 20.961 1.00 6.48 165 ARG A O 1
ATOM 589 N N . GLN A 1 80 ? 16.463 42.728 21.338 1.00 5.34 166 GLN A N 1
ATOM 590 C CA . GLN A 1 80 ? 17.073 42.337 22.592 1.00 5.14 166 GLN A CA 1
ATOM 591 C C . GLN A 1 80 ? 17.162 43.566 23.458 1.00 6.71 166 GLN A C 1
ATOM 592 O O . GLN A 1 80 ? 16.993 44.690 22.972 1.00 9.28 166 GLN A O 1
ATOM 598 N N . GLY A 1 81 ? 17.411 43.363 24.740 1.00 5.92 167 GLY A N 1
ATOM 599 C CA . GLY A 1 81 ? 17.419 44.482 25.666 1.00 6.92 167 GLY A CA 1
ATOM 600 C C . GLY A 1 81 ? 17.419 43.986 27.082 1.00 7.82 167 GLY A C 1
ATOM 601 O O . GLY A 1 81 ? 17.711 42.803 27.335 1.00 6.75 167 GLY A O 1
ATOM 602 N N . GLN A 1 82 ? 17.108 44.870 28.021 1.00 9.54 168 GLN A N 1
ATOM 603 C CA . GLN A 1 82 ? 17.031 44.455 29.406 1.00 9.41 168 GLN A CA 1
ATOM 604 C C . GLN A 1 82 ? 15.723 44.907 29.981 1.00 11.75 168 GLN A C 1
ATOM 605 O O . GLN A 1 82 ? 15.183 45.946 29.588 1.00 12.77 168 GLN A O 1
ATOM 624 N N . SER A 1 84 ? 13.348 45.916 33.457 1.00 30.91 170 SER A N 1
ATOM 625 C CA . SER A 1 84 ? 13.583 46.892 34.525 1.00 32.13 170 SER A CA 1
ATOM 626 C C . SER A 1 84 ? 14.599 46.385 35.546 1.00 29.81 170 SER A C 1
ATOM 627 O O . SER A 1 84 ? 15.273 47.166 36.223 1.00 26.67 170 SER A O 1
ATOM 629 N N . ASP A 1 85 ? 14.710 45.063 35.631 1.00 28.09 171 ASP A N 1
ATOM 630 C CA . ASP A 1 85 ? 15.522 44.410 36.647 1.00 25.95 171 ASP A CA 1
ATOM 631 C C . ASP A 1 85 ? 16.999 44.259 36.262 1.00 26.96 171 ASP A C 1
ATOM 632 O O . ASP A 1 85 ? 17.799 43.738 37.045 1.00 25.33 171 ASP A O 1
ATOM 637 N N . GLY A 1 86 ? 17.371 44.721 35.068 1.00 18.80 172 GLY A N 1
ATOM 638 C CA . GLY A 1 86 ? 18.735 44.552 34.598 1.00 19.06 172 GLY A CA 1
ATOM 639 C C . GLY A 1 86 ? 19.027 43.171 34.035 1.00 13.64 172 GLY A C 1
ATOM 640 O O . GLY A 1 86 ? 20.186 42.819 33.803 1.00 17.73 172 GLY A O 1
ATOM 641 N N . VAL A 1 87 ? 17.976 42.390 33.811 1.00 13.43 173 VAL A N 1
ATOM 642 C CA . VAL A 1 87 ? 18.123 41.051 33.242 1.00 11.82 173 VAL A CA 1
ATOM 643 C C . VAL A 1 87 ? 18.048 41.131 31.719 1.00 8.53 173 VAL A C 1
ATOM 644 O O . VAL A 1 87 ? 17.055 41.635 31.161 1.00 10.51 173 VAL A O 1
ATOM 648 N N . TRP A 1 88 ? 19.099 40.661 31.057 1.00 7.98 174 TRP A N 1
ATOM 649 C CA . TRP A 1 88 ? 19.164 40.718 29.601 1.00 7.59 174 TRP A CA 1
ATOM 650 C C . TRP A 1 88 ? 18.234 39.672 29.007 1.00 7.81 174 TRP A C 1
ATOM 651 O O . TRP A 1 88 ? 18.090 38.583 29.549 1.00 7.14 174 TRP A O 1
ATOM 662 N N . PHE A 1 89 ? 17.601 40.018 27.900 1.00 5.40 175 PHE A N 1
ATOM 663 C CA . PHE A 1 89 ? 16.735 39.088 27.171 1.00 5.53 175 PHE A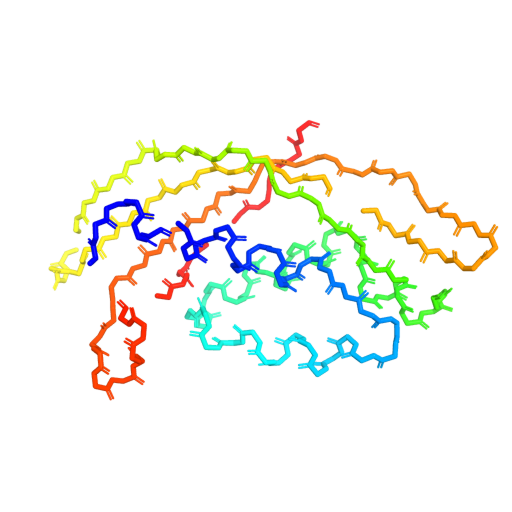 CA 1
ATOM 664 C C . PHE A 1 89 ? 16.938 39.261 25.674 1.00 5.10 175 PHE A C 1
ATOM 665 O O . PHE A 1 89 ? 17.420 40.306 25.190 1.00 4.93 175 PHE A O 1
ATOM 673 N N . TRP A 1 90 ? 16.555 38.217 24.945 1.00 4.96 176 TRP A N 1
ATOM 674 C CA . TRP A 1 90 ? 16.549 38.221 23.492 1.00 4.52 176 TRP A CA 1
ATOM 675 C C . TRP A 1 90 ? 15.205 37.653 23.045 1.00 5.98 176 TRP A C 1
ATOM 676 O O . TRP A 1 90 ? 14.720 36.670 23.625 1.00 6.08 176 TRP A O 1
ATOM 687 N N . THR A 1 91 ? 14.601 38.248 22.023 1.00 4.15 177 THR A N 1
ATOM 688 C CA . THR A 1 91 ? 13.388 37.700 21.411 1.00 4.10 177 THR A CA 1
ATOM 689 C C . THR A 1 91 ? 13.704 37.249 19.991 1.00 4.15 177 THR A C 1
ATOM 690 O O . THR A 1 91 ? 14.181 38.040 19.168 1.00 5.54 177 THR A O 1
ATOM 694 N N . PHE A 1 92 ? 13.420 35.980 19.702 1.00 4.81 178 PHE A N 1
ATOM 695 C CA . PHE A 1 92 ? 13.676 35.366 18.408 1.00 4.46 178 PHE A CA 1
ATOM 696 C C . PHE A 1 92 ? 12.385 34.877 17.790 1.00 4.53 178 PHE A C 1
ATOM 697 O O . PHE A 1 92 ? 11.428 34.558 18.490 1.00 5.71 178 PHE A O 1
ATOM 705 N N . GLN A 1 93 ? 12.374 34.742 16.475 1.00 4.72 179 GLN A N 1
ATOM 706 C CA . GLN A 1 93 ? 11.305 34.023 15.790 1.00 5.00 179 GLN A CA 1
ATOM 707 C C . GLN A 1 93 ? 11.892 32.944 14.904 1.00 4.54 179 GLN A C 1
ATOM 708 O O . GLN A 1 93 ? 12.906 33.164 14.242 1.00 5.23 179 GLN A O 1
ATOM 714 N N . TYR A 1 94 ? 11.269 31.765 14.915 1.00 5.03 180 TYR A N 1
ATOM 715 C CA . TYR A 1 94 ? 11.720 30.624 14.120 1.00 4.46 180 TYR A CA 1
ATOM 716 C C . TYR A 1 94 ? 10.549 29.998 13.379 1.00 6.75 180 TYR A C 1
ATOM 717 O O . TYR A 1 94 ? 9.521 29.745 13.984 1.00 5.88 180 TYR A O 1
ATOM 726 N N . PRO A 1 95 ? 10.721 29.679 12.096 1.00 6.11 181 PRO A N 1
ATOM 727 C CA . PRO A 1 95 ? 9.728 28.827 11.418 1.00 5.93 181 PRO A CA 1
ATOM 728 C C . PRO A 1 95 ? 9.774 27.421 12.023 1.00 7.16 181 PRO A C 1
ATOM 729 O O . PRO A 1 95 ? 10.872 26.938 12.309 1.00 8.36 181 PRO A O 1
ATOM 733 N N . VAL A 1 96 ? 8.607 26.802 12.224 1.00 6.65 182 VAL A N 1
ATOM 734 C CA . VAL A 1 96 ? 8.545 25.428 12.688 1.00 8.48 182 VAL A CA 1
ATOM 735 C C . VAL A 1 96 ? 7.467 24.712 11.885 1.00 5.79 182 VAL A C 1
ATOM 736 O O . VAL A 1 96 ? 6.346 25.207 11.771 1.00 9.17 182 VAL A O 1
ATOM 740 N N . ARG A 1 97 ? 7.810 23.566 11.312 1.00 7.75 183 ARG A N 1
ATOM 741 C CA . ARG A 1 97 ? 6.791 22.732 10.689 1.00 9.18 183 ARG A CA 1
ATOM 742 C C . ARG A 1 97 ? 6.716 21.449 11.500 1.00 9.30 183 ARG A C 1
ATOM 743 O O . ARG A 1 97 ? 7.735 20.920 11.914 1.00 8.49 183 ARG A O 1
ATOM 759 N N . ARG A 1 99 ? 4.331 17.600 12.390 1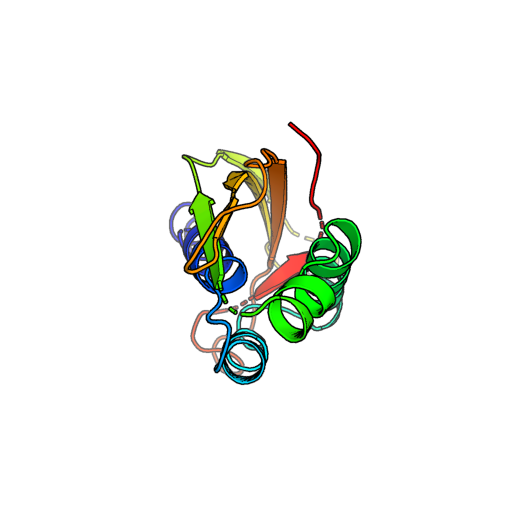.00 8.78 185 ARG A N 1
ATOM 760 C CA . ARG A 1 99 ? 3.389 16.634 11.842 1.00 12.04 185 ARG A CA 1
ATOM 761 C C . ARG A 1 99 ? 3.188 15.470 12.790 1.00 10.61 185 ARG A C 1
ATOM 762 O O . ARG A 1 99 ? 4.154 14.934 13.321 1.00 8.98 185 ARG A O 1
ATOM 770 N N . LEU A 1 100 ? 1.933 15.083 12.992 1.00 10.27 186 LEU A N 1
ATOM 771 C CA . LEU A 1 100 ? 1.616 13.868 13.740 1.00 9.93 186 LEU A CA 1
ATOM 772 C C . LEU A 1 100 ? 1.697 12.674 12.799 1.00 11.97 186 LEU A C 1
ATOM 773 O O . LEU A 1 100 ? 1.061 12.676 11.745 1.00 14.62 186 LEU A O 1
ATOM 778 N N . VAL A 1 101 ? 2.500 11.684 13.173 1.00 11.24 187 VAL A N 1
ATOM 779 C CA . VAL A 1 101 ? 2.786 10.543 12.311 1.00 14.68 187 VAL A CA 1
ATOM 780 C C . VAL A 1 101 ? 2.549 9.231 13.046 1.00 16.06 187 VAL A C 1
ATOM 781 O O . VAL A 1 101 ? 3.137 8.983 14.091 1.00 16.02 187 VAL A O 1
ATOM 785 N N . GLY A 1 102 ? 1.691 8.388 12.481 1.00 17.18 188 GLY A N 1
ATOM 786 C CA . GLY A 1 102 ? 1.406 7.091 13.062 1.00 23.31 188 GLY A CA 1
ATOM 787 C C . GLY A 1 102 ? 2.001 5.996 12.202 1.00 29.97 188 GLY A C 1
ATOM 788 O O . GLY A 1 102 ? 2.668 6.278 11.206 1.00 27.26 188 GLY A O 1
ATOM 789 N N . GLN A 1 103 ? 1.753 4.747 12.589 1.00 32.86 189 GLN A N 1
ATOM 790 C CA . GLN A 1 103 ? 2.248 3.602 11.841 1.00 34.96 189 GLN A CA 1
ATOM 791 C C . GLN A 1 103 ? 1.506 3.456 10.524 1.00 35.35 189 GLN A C 1
ATOM 792 O O . GLN A 1 103 ? 2.118 3.208 9.489 1.00 35.79 189 GLN A O 1
ATOM 798 N N . THR A 1 104 ? 0.186 3.615 10.561 1.00 32.88 190 THR A N 1
ATOM 799 C CA . THR A 1 104 ? -0.626 3.399 9.365 1.00 39.94 190 THR A CA 1
ATOM 800 C C . THR A 1 104 ? -0.859 4.667 8.546 1.00 39.23 190 THR A C 1
ATOM 801 O O . THR A 1 104 ? -0.943 4.608 7.323 1.00 40.01 190 THR A O 1
ATOM 805 N N . THR A 1 105 ? -0.963 5.811 9.212 1.00 37.72 191 THR A N 1
ATOM 806 C CA . THR A 1 105 ? -1.094 7.073 8.494 1.00 34.43 191 THR A CA 1
ATOM 807 C C . THR A 1 105 ? -0.675 8.270 9.341 1.00 31.19 191 THR A C 1
ATOM 808 O O . THR A 1 105 ? -0.191 8.106 10.460 1.00 27.17 191 THR A O 1
ATOM 812 N N . SER A 1 106 ? -0.878 9.462 8.790 1.00 29.11 192 SER A N 1
ATOM 813 C CA . SER A 1 106 ? -0.406 10.703 9.396 1.00 18.30 192 SER A CA 1
ATOM 814 C C . SER A 1 106 ? -1.487 11.770 9.325 1.00 21.60 192 SER A C 1
ATOM 815 O O . SER A 1 106 ? -2.438 11.653 8.541 1.00 26.02 192 SER A O 1
ATOM 818 N N . LYS A 1 107 ? -1.336 12.818 10.133 1.00 17.06 193 LYS A N 1
ATOM 819 C CA . LYS A 1 107 ? -2.133 14.024 9.977 1.00 16.97 193 LYS A CA 1
ATOM 820 C C . LYS A 1 107 ? -1.380 14.991 9.053 1.00 16.23 193 LYS A C 1
ATOM 821 O O . LYS A 1 107 ? -0.167 14.860 8.833 1.00 16.42 193 LYS A O 1
ATOM 827 N N . PRO A 1 108 ? -2.100 15.971 8.497 1.00 18.09 194 PRO A N 1
ATOM 828 C CA . PRO A 1 108 ? -1.436 16.942 7.627 1.00 16.63 194 PRO A CA 1
ATOM 829 C C . PRO A 1 108 ? -0.383 17.748 8.389 1.00 17.17 194 PRO A C 1
ATOM 830 O O . PRO A 1 108 ? -0.556 18.056 9.579 1.00 16.38 194 PRO A O 1
ATOM 834 N N . GLU A 1 109 ? 0.703 18.079 7.706 1.00 13.61 195 GLU A N 1
ATOM 835 C CA . GLU A 1 109 ? 1.705 18.950 8.312 1.00 15.39 195 GLU A CA 1
ATOM 836 C C . GLU A 1 109 ? 1.092 20.309 8.649 1.00 15.13 195 GLU A C 1
ATOM 837 O O . GLU A 1 109 ? 0.215 20.815 7.926 1.00 17.35 195 GLU A O 1
ATOM 843 N N . GLN A 1 110 ? 1.537 20.898 9.758 1.00 11.35 196 GLN A N 1
ATOM 844 C CA . GLN A 1 110 ? 1.182 22.273 10.095 1.00 13.75 196 GLN A CA 1
ATOM 845 C C . GLN A 1 110 ? 2.434 23.134 10.171 1.00 11.27 196 GLN A C 1
ATOM 846 O O . GLN A 1 110 ? 3.500 22.680 10.622 1.00 11.90 196 GLN A O 1
ATOM 852 N N . SER A 1 111 ? 2.293 24.378 9.734 1.00 10.65 197 SER A N 1
ATOM 853 C CA . SER A 1 111 ? 3.403 25.318 9.655 1.00 10.89 197 SER A CA 1
ATOM 854 C C . SER A 1 111 ? 3.148 26.495 10.585 1.00 10.74 197 SER A C 1
ATOM 855 O O . SER A 1 111 ? 2.044 27.029 10.614 1.00 10.80 197 SER A O 1
ATOM 858 N N . PHE A 1 112 ? 4.183 26.916 11.322 1.00 8.61 198 PHE A N 1
ATOM 859 C CA . PHE A 1 112 ? 4.062 27.984 12.305 1.00 9.31 198 PHE A CA 1
ATOM 860 C C . PHE A 1 112 ? 5.310 28.861 12.280 1.00 6.95 198 PHE A C 1
ATOM 861 O O . PHE A 1 112 ? 6.358 28.463 11.750 1.00 7.26 198 PHE A O 1
ATOM 869 N N . VAL A 1 113 ? 5.196 30.044 12.867 1.00 7.19 199 VAL A N 1
ATOM 870 C CA . VAL A 1 113 ? 6.368 30.793 13.290 1.00 6.88 199 VAL A CA 1
ATOM 871 C C . VAL A 1 113 ? 6.274 30.900 14.806 1.00 6.18 199 VAL A C 1
ATOM 872 O O . VAL A 1 113 ? 5.313 31.454 15.338 1.00 8.20 199 VAL A O 1
ATOM 876 N N . PHE A 1 114 ? 7.265 30.361 15.508 1.00 5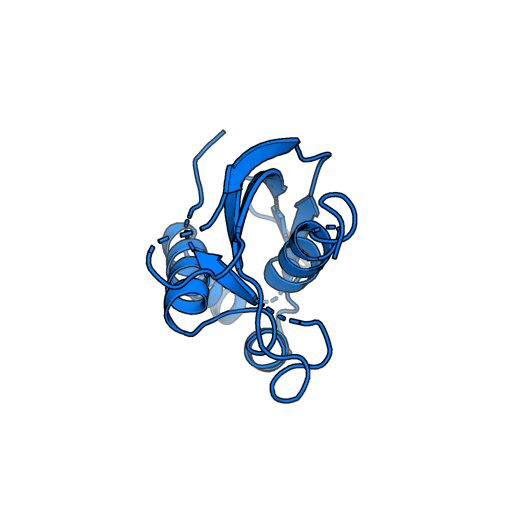.17 200 PHE A N 1
ATOM 877 C CA . PHE A 1 114 ? 7.312 30.509 16.959 1.00 6.23 200 PHE A CA 1
ATOM 878 C C . PHE A 1 114 ? 8.130 31.698 17.417 1.00 5.92 200 PHE A C 1
ATOM 879 O O . PHE A 1 114 ? 9.260 31.885 16.964 1.00 8.37 200 PHE A O 1
ATOM 887 N N . GLU A 1 115 ? 7.564 32.483 18.309 1.00 5.56 201 GLU A N 1
ATOM 888 C CA . GLU A 1 115 ? 8.317 33.555 18.963 1.00 5.93 201 GLU A CA 1
ATOM 889 C C . GLU A 1 115 ? 8.717 33.079 20.349 1.00 6.03 201 GLU A C 1
ATOM 890 O O . GLU A 1 115 ? 7.879 32.571 21.100 1.00 6.52 201 GLU A O 1
ATOM 896 N N . ILE A 1 116 ? 9.992 33.238 20.670 1.00 5.52 202 ILE A N 1
ATOM 897 C CA . ILE A 1 116 ? 10.598 32.773 21.900 1.00 5.68 202 ILE A CA 1
ATOM 898 C C . ILE A 1 116 ? 11.347 33.946 22.526 1.00 6.97 202 ILE A C 1
ATOM 899 O O . ILE A 1 116 ? 12.186 34.555 21.858 1.00 8.64 202 ILE A O 1
ATOM 904 N N . THR A 1 117 ? 11.047 34.295 23.772 1.00 4.83 203 THR A N 1
ATOM 905 C CA . THR A 1 117 ? 11.877 35.243 24.501 1.00 3.77 203 THR A CA 1
ATOM 906 C C . THR A 1 117 ? 12.684 34.485 25.547 1.00 4.59 203 THR A C 1
ATOM 907 O O . THR A 1 117 ? 12.117 33.765 26.390 1.00 5.26 203 THR A O 1
ATOM 911 N N . ILE A 1 118 ? 13.998 34.627 25.457 1.00 4.61 204 ILE A N 1
ATOM 912 C CA . ILE A 1 118 ? 14.951 33.968 26.337 1.00 3.97 204 ILE A CA 1
ATOM 913 C C . ILE A 1 118 ? 15.513 35.020 27.269 1.00 6.05 204 ILE A C 1
ATOM 914 O O . ILE A 1 118 ? 15.904 36.108 26.819 1.00 6.96 204 ILE A O 1
ATOM 919 N N . GLN A 1 119 ? 15.532 34.739 28.565 1.00 6.25 205 GLN A N 1
ATOM 920 C CA . GLN A 1 119 ? 16.153 35.653 29.521 1.00 3.85 205 GLN A CA 1
ATOM 921 C C . GLN A 1 119 ? 17.349 34.999 30.200 1.00 4.99 205 GLN A C 1
ATOM 922 O O . GLN A 1 119 ? 17.420 33.783 30.321 1.00 6.71 205 GLN A O 1
ATOM 928 N N . ARG A 1 120 ? 18.281 35.830 30.652 1.00 6.17 206 ARG A N 1
ATOM 929 C CA . ARG A 1 120 ? 19.411 35.362 31.433 1.00 5.23 206 ARG A CA 1
ATOM 930 C C . ARG A 1 120 ? 18.952 34.868 32.806 1.00 5.42 206 ARG A C 1
ATOM 931 O O . ARG A 1 120 ? 17.977 35.374 33.369 1.00 8.17 206 ARG A O 1
ATOM 939 N N . VAL A 1 121 ? 19.707 33.895 33.336 1.00 5.88 207 VAL A N 1
ATOM 940 C CA . VAL A 1 121 ? 19.495 33.287 34.642 1.00 8.12 207 VAL A CA 1
ATOM 941 C C . VAL A 1 121 ? 20.870 33.183 35.297 1.00 6.05 207 VAL A C 1
ATOM 942 O O . VAL A 1 121 ? 21.868 32.995 34.622 1.00 6.16 207 VAL A O 1
ATOM 946 N N . ASP A 1 122 ? 20.906 33.329 36.616 1.00 8.35 208 ASP A N 1
ATOM 947 C CA . ASP A 1 122 ? 22.125 33.113 37.386 1.00 8.59 208 ASP A CA 1
ATOM 948 C C . ASP A 1 122 ? 22.635 31.704 37.086 1.00 8.96 208 ASP A C 1
ATOM 949 O O . ASP A 1 122 ? 21.898 30.730 37.285 1.00 8.34 208 ASP A O 1
ATOM 954 N N . PRO A 1 123 ? 23.882 31.579 36.603 1.00 7.69 209 PRO A N 1
ATOM 955 C CA . PRO A 1 123 ? 24.409 30.244 36.292 1.00 8.70 209 PRO A CA 1
ATOM 956 C C . PRO A 1 123 ? 24.554 29.340 37.525 1.00 9.71 209 PRO A C 1
ATOM 957 O O . PRO A 1 123 ? 24.676 28.129 37.358 1.00 9.78 209 PRO A O 1
ATOM 961 N N . ARG A 1 124 ? 24.511 29.9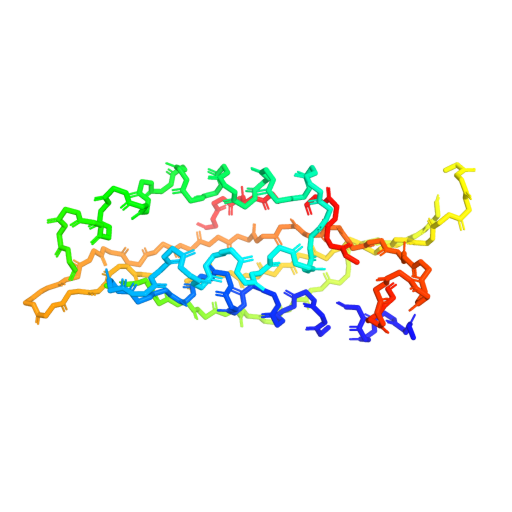10 38.721 1.00 9.24 210 ARG A N 1
ATOM 962 C CA . ARG A 1 124 ? 24.483 29.107 39.948 1.00 11.73 210 ARG A CA 1
ATOM 963 C C . ARG A 1 124 ? 23.168 28.344 40.080 1.00 11.87 210 ARG A C 1
ATOM 964 O O . ARG A 1 124 ? 23.083 27.343 40.786 1.00 13.53 210 ARG A O 1
ATOM 972 N N . LEU A 1 125 ? 22.130 28.834 39.407 1.00 9.64 211 LEU A N 1
ATOM 973 C CA . LEU A 1 125 ? 20.808 28.216 39.442 1.00 9.60 211 LEU A CA 1
ATOM 974 C C . LEU A 1 125 ? 20.589 27.266 38.257 1.00 12.31 211 LEU A C 1
ATOM 975 O O . LEU A 1 125 ? 20.158 26.128 38.427 1.00 15.19 211 LEU A O 1
ATOM 980 N N . LYS A 1 126 ? 20.880 27.750 37.051 1.00 9.48 212 LYS A N 1
ATOM 981 C CA . LYS A 1 126 ? 20.834 26.940 35.851 1.00 9.55 212 LYS A CA 1
ATOM 982 C C . LYS A 1 126 ? 22.129 27.145 35.080 1.00 8.47 212 LYS A C 1
ATOM 983 O O . LYS A 1 126 ? 22.421 28.263 34.636 1.00 8.07 212 LYS A O 1
ATOM 989 N N . PRO A 1 127 ? 22.926 26.085 34.926 1.00 8.62 213 PRO A N 1
ATOM 990 C CA . PRO A 1 127 ? 24.255 26.285 34.342 1.00 8.46 213 PRO A CA 1
ATOM 991 C C . PRO A 1 127 ? 24.244 26.809 32.906 1.00 9.66 213 PRO A C 1
ATOM 992 O O . PRO A 1 127 ? 25.253 27.369 32.478 1.00 10.77 213 PRO A O 1
ATOM 996 N N . SER A 1 128 ? 23.130 26.645 32.184 1.00 7.53 214 SER A N 1
ATOM 997 C CA . SER A 1 128 ? 23.010 27.244 30.851 1.00 8.11 214 SER A CA 1
ATOM 998 C C . SER A 1 128 ? 23.005 28.760 30.923 1.00 7.98 214 SER A C 1
ATOM 999 O O . SER A 1 128 ? 23.296 29.416 29.932 1.00 7.36 214 SER A O 1
ATOM 1002 N N . GLY A 1 129 ? 22.626 29.298 32.077 1.00 6.12 215 GLY A N 1
ATOM 1003 C CA . GLY A 1 129 ? 22.437 30.729 32.234 1.00 5.94 215 GLY A CA 1
ATOM 1004 C C . GLY A 1 129 ? 21.274 31.320 31.464 1.00 5.24 215 GLY A C 1
ATOM 1005 O O . GLY A 1 129 ? 21.199 32.548 31.316 1.00 6.08 215 GLY A O 1
ATOM 1014 N N . GLU A 1 131 ? 16.846 30.789 30.133 1.00 4.96 217 GLU A N 1
ATOM 1015 C CA . GLU A 1 131 ? 15.576 30.065 30.097 1.00 4.08 217 GLU A CA 1
ATOM 1016 C C . GLU A 1 131 ? 14.586 30.830 29.238 1.00 5.62 217 GLU A C 1
ATOM 1017 O O . GLU A 1 131 ? 14.658 32.062 29.114 1.00 5.60 217 GLU A O 1
ATOM 1023 N N . ILE A 1 132 ? 13.655 30.106 28.635 1.00 4.41 218 ILE A N 1
ATOM 1024 C CA . ILE A 1 132 ? 12.604 30.718 27.843 1.00 4.26 218 ILE A CA 1
ATOM 1025 C C . ILE A 1 132 ? 11.498 31.230 28.754 1.00 4.41 218 ILE A C 1
ATOM 1026 O O . ILE A 1 132 ? 10.847 30.447 29.461 1.00 4.27 218 ILE A O 1
ATOM 1031 N N . ARG A 1 133 ? 11.261 32.538 28.733 1.00 6.60 219 ARG A N 1
ATOM 1032 C CA . ARG A 1 133 ? 10.215 33.114 29.578 1.00 5.38 219 ARG A CA 1
ATOM 1033 C C . ARG A 1 133 ? 8.898 33.341 28.872 1.00 6.11 219 ARG A C 1
ATOM 1034 O O . ARG A 1 133 ? 7.883 33.585 29.531 1.00 7.04 219 ARG A O 1
ATOM 1042 N N . GLN A 1 134 ? 8.898 33.237 27.544 1.00 5.08 220 GLN A N 1
ATOM 1043 C CA . GLN A 1 134 ? 7.668 33.375 26.763 1.00 4.79 220 GLN A CA 1
ATOM 1044 C C . GLN A 1 134 ? 7.790 32.615 25.466 1.00 6.74 220 GLN A C 1
ATOM 1045 O O . GLN A 1 134 ? 8.825 32.681 24.813 1.00 5.13 220 GLN A O 1
ATOM 1059 N N . ILE A 1 136 ? 5.284 31.836 22.005 1.00 8.66 222 ILE A N 1
ATOM 1060 C CA . ILE A 1 136 ? 4.043 32.174 21.311 1.00 9.19 222 ILE A CA 1
ATOM 1061 C C . ILE A 1 136 ? 4.073 31.537 19.941 1.00 9.84 222 ILE A C 1
ATOM 1062 O O . ILE A 1 136 ? 4.995 31.773 19.163 1.00 10.55 222 ILE A O 1
ATOM 1067 N N . SER A 1 137 ? 3.076 30.714 19.648 1.00 12.40 223 SER A N 1
ATOM 1068 C CA . SER A 1 137 ? 2.944 30.079 18.352 1.00 16.28 223 SER A CA 1
ATOM 1069 C C . SER A 1 137 ? 2.056 30.929 17.465 1.00 18.51 223 SER A C 1
ATOM 1070 O O . SER A 1 137 ? 0.971 31.355 17.872 1.00 27.08 223 SER A O 1
ATOM 1073 N N . ARG A 1 138 ? 2.503 31.185 16.246 1.00 16.33 224 ARG A N 1
ATOM 1074 C CA A ARG A 1 138 ? 1.626 31.819 15.282 0.50 19.06 224 ARG A CA 1
ATOM 1075 C CA B ARG A 1 138 ? 1.681 31.883 15.269 0.50 19.08 224 ARG A CA 1
ATOM 1076 C C . ARG A 1 138 ? 1.551 31.026 14.007 1.00 19.08 224 ARG A C 1
ATOM 1077 O O . ARG A 1 138 ? 2.547 30.513 13.521 1.00 16.39 224 ARG A O 1
ATOM 1092 N N . ASN A 1 139 ? 0.334 30.889 13.490 1.00 21.92 225 ASN A N 1
ATOM 1093 C CA . ASN A 1 139 ? 0.110 30.171 12.244 1.00 20.28 225 ASN A CA 1
ATOM 1094 C C . ASN A 1 139 ? 0.876 30.813 11.106 1.00 18.03 225 ASN A C 1
ATOM 1095 O O . ASN A 1 139 ? 0.963 32.031 11.022 1.00 23.65 225 ASN A O 1
ATOM 1100 N N . ALA A 1 140 ? 1.439 29.976 10.241 1.00 18.98 226 ALA A N 1
ATOM 1101 C CA . ALA A 1 140 ? 2.209 30.457 9.099 1.00 22.08 226 ALA A CA 1
ATOM 1102 C C . ALA A 1 140 ? 1.600 29.938 7.801 1.00 30.59 226 ALA A C 1
ATOM 1103 O O . ALA A 1 140 ? 0.622 29.187 7.823 1.00 35.55 226 ALA A O 1
#

Solvent-accessible surface area: 7700 Å² total

InterPro domains:
  IPR021055 Type-IV b secretion system, inner-membrane complex component [PF11393] (54-224)
  IPR021055 Type-IV b secretion system, inner-membrane complex component [cd16385] (92-224)

B-factor: mean 14.84, std 9.66, range [3.62, 80.92]

Foldseek 3Di:
DDVVLCVLVQVLVQQLFWAFLVCRVVSLVVSPLQADPLASVQSVVVCVVVVNNVCSPPVPTGHKDKADKDWPDWDAVVRKTKTKMKIKMKWAADPVGTDDMFIWIDIWMHIADDCVVPVSRHTHHHIGGD

Sequence (130 aa):
WSQNDAAFGSQALATAFNLDFVHYRSQISSSLSSPRFSDEGFAGYVNALQASNILETIKKEKNLTATTGAGVLVRQGQSDGVWFWTFQYPVRRLVGQTTSKPEQSFVFEITIQRVDPRLKPSGEIRQISRRNA

Secondary structure (DSSP, 8-state)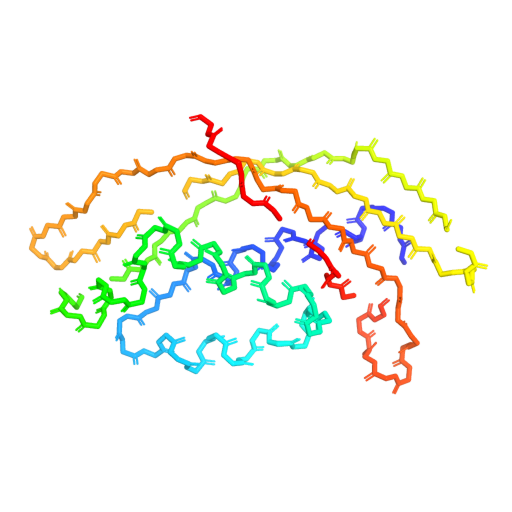:
--TTT--HHHHHHHHHH-B-TTTHHHHHHHTGGGB-HHHHHHHHHHHHHTTHHHHHHHH--B---B---EEEEEE---S--EEEEEEEE--BB-SS-BPPP--EEEEEEEE---TTT-TT--B---EEE-

Nearest PDB structures (foldseek):
  3wz3-assembly1_A  TM=1.008E+00  e=1.923E-24  Plasmid R64
  3wz4-assembly5_E  TM=8.562E-01  e=1.269E-08  Legionella pneumophila
  5cnl-assembly1_A  TM=7.133E-01  e=5.725E-06  Legionella pneumophila subsp. pneumophila str. Philadelphia 1
  8h2t-assembly1_H  TM=4.654E-01  e=1.142E-01  Variovorax paradoxus
  6q0r-assembly1_C  TM=4.674E-01  e=3.432E-01  Homo sapiens

Radius of gyration: 15.2 Å; Cα contacts (8 Å, |Δi|>4): 226; chains: 1; bounding box: 32×44×32 Å